Protein AF-A0A0M3J743-F1 (afdb_monomer)

InterPro domains:
  IPR001356 Homeodomain [PF00046] (87-142)
  IPR001356 Homeodomain [PS50071] (84-144)
  IPR001356 Homeodomain [SM00389] (86-148)
  IPR001356 Homeodomain [cd00086] (87-140)
  IPR001781 Zinc finger, LIM-type [PF00412] (6-61)
  IPR001781 Zinc finger, LIM-type [PS00478] (6-41)
  IPR001781 Zinc finger, LIM-type [PS50023] (4-66)
  IPR001781 Zinc finger, LIM-type [SM00132] (5-59)
  IPR009057 Homedomain-like superfamily [SSF46689] (74-143)
  IPR050453 LIM/homeobox transcription factors [PTHR24208] (2-144)

Organism: Anisakis simplex (NCBI:txid6269)

Mean predicted aligned error: 16.74 Å

pLDDT: mean 83.24, std 16.01, range [43.06, 97.31]

Secondary structure (DSSP, 8-state):
--PPBPTTT-PBPPTT--EEEETTEEEETTT-B-TTT-PBP-TT--EEEETTEEEEHHHHHHHHHT-TTGGGTSSSS---S-------------HHHHHHHHHHHHH-SS--HHHHHHHHHHHT--HHHHHHHHHHHHHHHHHHHH--

Solvent-accessible surface area (backbone atoms only — not comparable to full-atom values): 9252 Å² total; per-residue (Å²): 135,90,69,60,44,17,62,71,82,63,49,69,60,53,96,86,56,61,65,45,78,52,98,96,42,38,25,40,54,83,58,38,26,19,76,84,80,60,50,68,62,55,94,89,61,64,67,46,79,56,98,74,42,39,35,37,49,70,62,47,53,54,56,44,75,75,40,94,68,58,71,76,72,69,74,81,80,75,94,68,100,70,83,77,66,85,69,73,81,78,86,76,76,53,73,68,48,50,50,53,53,50,58,47,38,76,78,34,76,76,66,53,70,69,58,39,50,50,51,13,65,77,61,76,46,54,53,64,58,48,52,50,49,45,51,53,51,48,53,51,51,52,51,52,64,73,75,107

Foldseek 3Di:
DDFAAALQPRHGDDPPFDWDDDDPGIHGQQRCAAPPPSHRDDPPFDWDADPNGIHGPVVVVVVQVPDPPNVPPPPPPDDDDDPPPVDDPDDDQDPVLVVLLVVVCVVPLDDDPVSLVVSCVVRVHDSVVSVVVSVVVVVVVVVVVVVD

Nearest PDB structures (foldseek):
  2xjy-assembly1_A  TM=8.595E-01  e=1.393E-05  Homo sapiens
  4kfz-assembly2_B  TM=8.750E-01  e=4.859E-05  Homo sapiens
  2xjz-assembly4_B  TM=8.713E-01  e=1.001E-04  Homo sapiens
  2xjz-assembly5_C  TM=8.512E-01  e=1.070E-04  Homo sapiens
  2dfy-assembly2_C  TM=8.396E-01  e=2.064E-04  Mus musculus

Radius of gyration: 24.35 Å; Cα contacts (8 Å, |Δi|>4): 119; chains: 1; bounding box: 44×33×80 Å

Sequence (148 aa):
LFSAKCARCGIALQPTDFVFRCLNSTYHAQCFSCVYCNHPLKKGDQYLLIDGQVICRADYELLLCNQPIAHAYFDLEQNDANRKTPKRPRTILNTQQRRAFKLAFEKSAKPCRKVREQLAKETGLSVRVVQVWFQNQRAKVQKLLILS

Structure (mmCIF, N/CA/C/O backbone):
data_AF-A0A0M3J743-F1
#
_entry.id   AF-A0A0M3J743-F1
#
loop_
_atom_site.group_PDB
_atom_site.id
_atom_site.type_symbol
_atom_site.label_atom_id
_atom_site.label_alt_id
_atom_site.label_comp_id
_atom_site.label_asym_id
_atom_site.label_entity_id
_atom_site.label_seq_id
_atom_site.pdbx_PDB_ins_code
_atom_site.Cartn_x
_atom_site.Cartn_y
_atom_site.Cartn_z
_atom_site.occupancy
_atom_site.B_iso_or_equiv
_atom_site.auth_seq_id
_atom_site.auth_comp_id
_atom_site.auth_asym_id
_atom_site.auth_atom_id
_atom_site.pdbx_PDB_model_num
ATOM 1 N N . LEU A 1 1 ? 14.652 -13.848 -41.286 1.00 48.16 1 LEU A N 1
ATOM 2 C CA . LEU A 1 1 ? 15.179 -12.851 -40.327 1.00 48.16 1 LEU A CA 1
ATOM 3 C C . LEU A 1 1 ? 14.374 -12.936 -39.034 1.00 48.16 1 LEU A C 1
ATOM 5 O O . LEU A 1 1 ? 13.184 -12.653 -39.064 1.00 48.16 1 LEU A O 1
ATOM 9 N N . PHE A 1 2 ? 14.986 -13.346 -37.922 1.00 61.38 2 PHE A N 1
ATOM 10 C CA . PHE A 1 2 ? 14.349 -13.276 -36.603 1.00 61.38 2 PHE A CA 1
ATOM 11 C C . PHE A 1 2 ? 14.567 -11.866 -36.043 1.00 61.38 2 PHE A C 1
ATOM 13 O O . PHE A 1 2 ? 15.670 -11.536 -35.620 1.00 61.38 2 PHE A O 1
ATOM 20 N N . SER A 1 3 ? 13.546 -11.009 -36.096 1.00 72.69 3 SER A N 1
ATOM 21 C CA . SER A 1 3 ? 13.585 -9.714 -35.407 1.00 72.69 3 SER A CA 1
ATOM 22 C C . SER A 1 3 ? 13.120 -9.912 -33.965 1.00 72.69 3 SER A C 1
ATOM 24 O O . SER A 1 3 ? 12.054 -10.487 -33.728 1.00 72.69 3 SER A O 1
ATOM 26 N N . ALA A 1 4 ? 13.935 -9.479 -33.002 1.00 85.81 4 ALA A N 1
ATOM 27 C CA . ALA A 1 4 ? 13.569 -9.515 -31.593 1.00 85.81 4 ALA A CA 1
ATOM 28 C C . ALA A 1 4 ? 12.373 -8.582 -31.357 1.00 85.81 4 ALA A C 1
ATOM 30 O O . ALA A 1 4 ? 12.374 -7.441 -31.811 1.00 85.81 4 ALA A O 1
ATOM 31 N N . LYS A 1 5 ? 11.347 -9.061 -30.654 1.00 92.31 5 LYS A N 1
ATOM 32 C CA . LYS A 1 5 ? 10.142 -8.281 -30.345 1.00 92.31 5 LYS A CA 1
ATOM 33 C C . LYS A 1 5 ? 10.170 -7.816 -28.897 1.00 92.31 5 LYS A C 1
ATOM 35 O O . LYS A 1 5 ? 10.671 -8.525 -28.024 1.00 92.31 5 LYS A O 1
ATOM 40 N N . CYS A 1 6 ? 9.612 -6.639 -28.646 1.00 92.56 6 CYS A N 1
ATOM 41 C CA . CYS A 1 6 ? 9.397 -6.142 -27.297 1.00 92.56 6 CYS A CA 1
ATOM 42 C C . CYS A 1 6 ? 8.364 -7.021 -26.583 1.00 92.56 6 CYS A C 1
ATOM 44 O O . CYS A 1 6 ? 7.234 -7.150 -27.050 1.00 92.56 6 CYS A O 1
ATOM 46 N N . ALA A 1 7 ? 8.723 -7.592 -25.436 1.00 90.44 7 ALA A N 1
ATOM 47 C CA . ALA A 1 7 ? 7.854 -8.496 -24.684 1.00 90.44 7 ALA A CA 1
ATOM 48 C C . ALA A 1 7 ? 6.613 -7.803 -24.087 1.00 90.44 7 ALA A C 1
ATOM 50 O O . ALA A 1 7 ? 5.649 -8.479 -23.748 1.00 90.44 7 ALA A O 1
ATOM 51 N N . ARG A 1 8 ? 6.593 -6.462 -24.014 1.00 88.19 8 ARG A N 1
ATOM 52 C CA . ARG A 1 8 ? 5.410 -5.708 -23.570 1.00 88.19 8 ARG A CA 1
ATOM 53 C C . ARG A 1 8 ? 4.485 -5.280 -24.704 1.00 88.19 8 ARG A C 1
ATOM 55 O O . ARG A 1 8 ? 3.287 -5.506 -24.612 1.00 88.19 8 ARG A O 1
ATOM 62 N N . CYS A 1 9 ? 5.002 -4.605 -25.732 1.00 90.69 9 CYS A N 1
ATOM 63 C CA . CYS A 1 9 ? 4.159 -4.056 -26.803 1.00 90.69 9 CYS A CA 1
ATOM 64 C C . CYS A 1 9 ? 4.051 -4.974 -28.029 1.00 90.69 9 CYS A C 1
ATOM 66 O O . CYS A 1 9 ? 3.249 -4.709 -28.917 1.00 90.69 9 CYS A O 1
ATOM 68 N N . GLY A 1 10 ? 4.862 -6.033 -28.112 1.00 90.06 10 GLY A N 1
ATOM 69 C CA . GLY A 1 10 ? 4.874 -6.987 -29.226 1.00 90.06 10 GLY A CA 1
ATOM 70 C C . GLY A 1 10 ? 5.515 -6.466 -30.518 1.00 90.06 10 GLY A C 1
ATOM 71 O O . GLY A 1 10 ? 5.669 -7.232 -31.472 1.00 90.06 10 GLY A O 1
ATOM 72 N N . ILE A 1 11 ? 5.912 -5.191 -30.562 1.00 91.81 11 ILE A N 1
ATOM 73 C CA . ILE A 1 11 ? 6.502 -4.547 -31.741 1.00 91.81 11 ILE A CA 1
ATOM 74 C C . ILE A 1 11 ? 7.954 -5.012 -31.925 1.00 91.81 11 ILE A C 1
ATOM 76 O O . ILE A 1 11 ? 8.686 -5.216 -30.953 1.00 91.81 11 ILE A O 1
ATOM 80 N N . ALA A 1 12 ? 8.364 -5.187 -33.183 1.00 92.94 12 ALA A N 1
ATOM 81 C CA . ALA A 1 12 ? 9.738 -5.501 -33.563 1.00 92.94 12 ALA A CA 1
ATOM 82 C C . ALA A 1 12 ? 10.702 -4.381 -33.139 1.00 92.94 12 ALA A C 1
ATOM 84 O O . ALA A 1 12 ? 10.473 -3.211 -33.442 1.00 92.94 12 ALA A O 1
ATOM 85 N N . LEU A 1 13 ? 11.781 -4.755 -32.455 1.00 92.19 13 LEU A N 1
ATOM 86 C CA . LEU A 1 13 ? 12.836 -3.846 -32.020 1.00 92.19 13 LEU A CA 1
ATOM 87 C C . LEU A 1 13 ? 13.698 -3.452 -33.223 1.00 92.19 13 LEU A C 1
ATOM 89 O O . LEU A 1 13 ? 14.192 -4.319 -33.951 1.00 92.19 13 LEU A O 1
ATOM 93 N N . GLN A 1 14 ? 13.887 -2.151 -33.419 1.00 91.56 14 GLN A N 1
ATOM 94 C CA . GLN A 1 14 ? 14.776 -1.612 -34.444 1.00 91.56 14 GLN A CA 1
ATOM 95 C C . GLN A 1 14 ? 16.231 -1.578 -33.950 1.00 91.56 14 GLN A C 1
ATOM 97 O O . GLN A 1 14 ? 16.468 -1.468 -32.747 1.00 91.56 14 GLN A O 1
ATOM 102 N N . PRO A 1 15 ? 17.233 -1.600 -34.851 1.00 86.81 15 PRO A N 1
ATOM 103 C CA . PRO A 1 15 ? 18.644 -1.459 -34.469 1.00 86.81 15 PRO A CA 1
ATOM 104 C C . PRO A 1 15 ? 18.963 -0.146 -33.736 1.00 86.81 15 PRO A C 1
ATOM 106 O O . PRO A 1 15 ? 19.944 -0.072 -33.003 1.00 86.81 15 PRO A O 1
ATOM 109 N N . THR A 1 16 ? 18.140 0.884 -33.939 1.00 90.06 16 THR A N 1
ATOM 110 C CA . THR A 1 16 ? 18.251 2.202 -33.301 1.00 90.06 16 THR A CA 1
ATOM 111 C C . THR A 1 16 ? 17.538 2.292 -31.952 1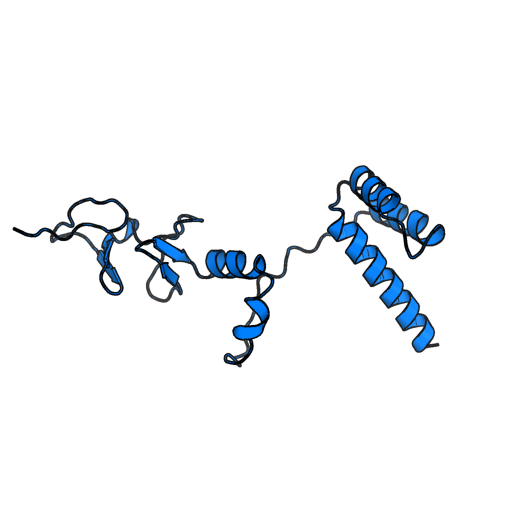.00 90.06 16 THR A C 1
ATOM 113 O O . THR A 1 16 ? 17.673 3.304 -31.266 1.00 90.06 16 THR A O 1
ATOM 116 N N . ASP A 1 17 ? 16.755 1.278 -31.568 1.00 91.75 17 ASP A N 1
ATOM 117 C CA . ASP A 1 17 ? 15.970 1.321 -30.338 1.00 91.75 17 ASP A CA 1
ATOM 118 C C . ASP A 1 17 ? 16.856 1.115 -29.108 1.00 91.75 17 ASP A C 1
ATOM 120 O O . ASP A 1 17 ? 17.640 0.168 -29.012 1.00 91.75 17 ASP A O 1
ATOM 124 N N . PHE A 1 18 ? 16.652 1.957 -28.096 1.00 90.50 18 PHE A N 1
ATOM 125 C CA . PHE A 1 18 ? 17.166 1.676 -26.763 1.00 90.50 18 PHE A CA 1
ATOM 126 C C . PHE A 1 18 ? 16.319 0.592 -26.106 1.00 90.50 18 PHE A C 1
ATOM 128 O O . PHE A 1 18 ? 15.101 0.736 -25.951 1.00 90.50 18 PHE A O 1
ATOM 135 N N . VAL A 1 19 ? 16.983 -0.482 -25.685 1.00 92.38 19 VAL A N 1
ATOM 136 C CA . VAL A 1 19 ? 16.321 -1.669 -25.150 1.00 92.38 19 VAL A CA 1
ATOM 137 C C . VAL A 1 19 ? 16.796 -2.021 -23.749 1.00 92.38 19 VAL A C 1
ATOM 139 O O . VAL A 1 19 ? 17.976 -1.898 -23.420 1.00 92.38 19 VAL A O 1
ATOM 142 N N . PHE A 1 20 ? 15.868 -2.513 -22.934 1.00 90.38 20 PHE A N 1
ATOM 143 C CA . PHE A 1 20 ? 16.171 -3.250 -21.714 1.00 90.38 20 PHE A CA 1
ATOM 144 C C . PHE A 1 20 ? 16.125 -4.737 -22.018 1.00 90.38 20 PHE A C 1
ATOM 146 O O . PHE A 1 20 ? 15.153 -5.235 -22.587 1.00 90.38 20 PHE A O 1
ATOM 153 N N . ARG A 1 21 ? 17.176 -5.452 -21.624 1.00 89.62 21 ARG A N 1
ATOM 154 C CA . ARG A 1 21 ? 17.242 -6.907 -21.728 1.00 89.62 21 ARG A CA 1
ATOM 155 C C . ARG A 1 21 ? 17.279 -7.491 -20.323 1.00 89.62 21 ARG A C 1
ATOM 157 O O . ARG A 1 21 ? 18.184 -7.181 -19.553 1.00 89.62 21 ARG A O 1
ATOM 164 N N . CYS A 1 22 ? 16.291 -8.321 -20.013 1.00 84.44 22 CYS A N 1
ATOM 165 C CA . CYS A 1 22 ? 16.104 -8.933 -18.703 1.00 84.44 22 CYS A CA 1
ATOM 166 C C . CYS A 1 22 ? 15.860 -10.426 -18.901 1.00 84.44 22 CYS A C 1
ATOM 168 O O . CYS A 1 22 ? 14.855 -10.804 -19.508 1.00 84.44 22 CYS A O 1
ATOM 170 N N . LEU A 1 23 ? 16.759 -11.265 -18.379 1.00 83.50 23 LEU A N 1
ATOM 171 C CA . LEU A 1 23 ? 16.705 -12.720 -18.556 1.00 83.50 23 LEU A CA 1
ATOM 172 C C . LEU A 1 23 ? 16.521 -13.079 -20.047 1.00 83.50 23 LEU A C 1
ATOM 174 O O . LEU A 1 23 ? 17.379 -12.752 -20.866 1.00 83.50 23 LEU A O 1
ATOM 178 N N . ASN A 1 24 ? 15.376 -13.671 -20.399 1.00 84.69 24 ASN A N 1
ATOM 179 C CA . ASN A 1 24 ? 15.046 -14.133 -21.750 1.00 84.69 24 ASN A CA 1
ATOM 180 C C . ASN A 1 24 ? 14.148 -13.160 -22.536 1.00 84.69 24 ASN A C 1
ATOM 182 O O . ASN A 1 24 ? 13.682 -13.494 -23.621 1.00 84.69 24 ASN A O 1
ATOM 186 N N . SER A 1 25 ? 13.858 -11.971 -22.003 1.00 89.81 25 SER A N 1
ATOM 187 C CA . SER A 1 25 ? 12.939 -11.003 -22.612 1.00 89.81 25 SER A CA 1
ATOM 188 C C . SER A 1 25 ? 13.619 -9.664 -22.885 1.00 89.81 25 SER A C 1
ATOM 190 O O . SER A 1 25 ? 14.492 -9.218 -22.140 1.00 89.81 25 SER A O 1
ATOM 192 N N . THR A 1 26 ? 13.209 -9.006 -23.970 1.00 92.69 26 THR A N 1
ATOM 193 C CA . THR A 1 26 ? 13.709 -7.680 -24.355 1.00 92.69 26 THR A CA 1
ATOM 194 C C . THR A 1 26 ? 12.542 -6.702 -24.453 1.00 92.69 26 THR A C 1
ATOM 196 O O . THR A 1 26 ? 11.462 -7.076 -24.900 1.00 92.69 26 THR A O 1
ATOM 199 N N . TYR A 1 27 ? 12.749 -5.459 -24.032 1.00 93.25 27 TYR A N 1
ATOM 200 C CA . TYR A 1 27 ? 11.732 -4.413 -23.948 1.00 93.25 27 TYR A CA 1
ATOM 201 C C . TYR A 1 27 ? 12.282 -3.114 -24.526 1.00 93.25 27 TYR A C 1
ATOM 203 O O . TYR A 1 27 ? 13.470 -2.836 -24.375 1.00 93.25 27 TYR A O 1
ATOM 211 N N . HIS A 1 28 ? 11.434 -2.272 -25.116 1.00 93.81 28 HIS A N 1
ATOM 212 C CA . HIS A 1 28 ? 11.804 -0.872 -25.349 1.00 93.81 28 HIS A CA 1
ATOM 213 C C . HIS A 1 28 ? 12.065 -0.159 -24.023 1.00 93.81 28 HIS A C 1
ATOM 215 O O . HIS A 1 28 ? 11.411 -0.455 -23.023 1.00 93.81 28 HIS A O 1
ATOM 221 N N . ALA A 1 29 ? 12.935 0.851 -24.035 1.00 90.62 29 ALA A N 1
ATOM 222 C CA . ALA A 1 29 ? 13.184 1.711 -22.877 1.00 90.62 29 ALA A CA 1
ATOM 223 C C . ALA A 1 29 ? 11.905 2.270 -22.241 1.00 90.62 29 ALA A C 1
ATOM 225 O O . ALA A 1 29 ? 11.755 2.264 -21.024 1.00 90.62 29 ALA A O 1
ATOM 226 N N . GLN A 1 30 ? 10.953 2.691 -23.071 1.00 88.88 30 GLN A N 1
ATOM 227 C CA . GLN A 1 30 ? 9.670 3.238 -22.623 1.00 88.88 30 GLN A CA 1
ATOM 228 C C . GLN A 1 30 ? 8.680 2.149 -22.188 1.00 88.88 30 GLN A C 1
ATOM 230 O O . GLN A 1 30 ? 7.793 2.395 -21.375 1.00 88.88 30 GLN A O 1
ATOM 235 N N . CYS A 1 31 ? 8.834 0.934 -22.714 1.00 90.62 31 CYS A N 1
ATOM 236 C CA . CYS A 1 31 ? 7.991 -0.206 -22.375 1.00 90.62 31 CYS A CA 1
ATOM 237 C C . CYS A 1 31 ? 8.471 -0.947 -21.124 1.00 90.62 31 CYS A C 1
ATOM 239 O O . CYS A 1 31 ? 7.768 -1.821 -20.630 1.00 90.62 31 CYS A O 1
ATOM 241 N N . PHE A 1 32 ? 9.646 -0.628 -20.590 1.00 93.50 32 PHE A N 1
ATOM 242 C CA . PHE A 1 32 ? 10.122 -1.212 -19.347 1.00 93.50 32 PHE A CA 1
ATOM 243 C C . PHE A 1 32 ? 9.538 -0.452 -18.145 1.00 93.50 32 PHE A C 1
ATOM 245 O O . PHE A 1 32 ? 10.201 0.359 -17.503 1.00 93.50 32 PHE A O 1
ATOM 252 N N . SER A 1 33 ? 8.248 -0.666 -17.871 1.00 92.56 33 SER A N 1
ATOM 253 C CA . SER A 1 33 ? 7.534 -0.019 -16.761 1.00 92.56 33 SER A CA 1
ATOM 254 C C . SER A 1 33 ? 6.694 -1.006 -15.946 1.00 92.56 33 SER A C 1
ATOM 256 O O . SER A 1 33 ? 6.397 -2.111 -16.401 1.00 92.56 33 SER A O 1
ATOM 258 N N . CYS A 1 34 ? 6.303 -0.636 -14.729 1.00 91.69 34 CYS A N 1
ATOM 259 C CA . CYS A 1 34 ? 5.436 -1.498 -13.925 1.00 91.69 34 CYS A CA 1
ATOM 260 C C . CYS A 1 34 ? 4.087 -1.736 -14.627 1.00 91.69 34 CYS A C 1
ATOM 262 O O . CYS A 1 34 ? 3.509 -0.799 -15.175 1.00 91.69 34 CYS A O 1
ATOM 264 N N . VAL A 1 35 ? 3.551 -2.956 -14.593 1.00 89.44 35 VAL A N 1
ATOM 265 C CA . VAL A 1 35 ? 2.211 -3.248 -15.138 1.00 89.44 35 VAL A CA 1
ATOM 266 C C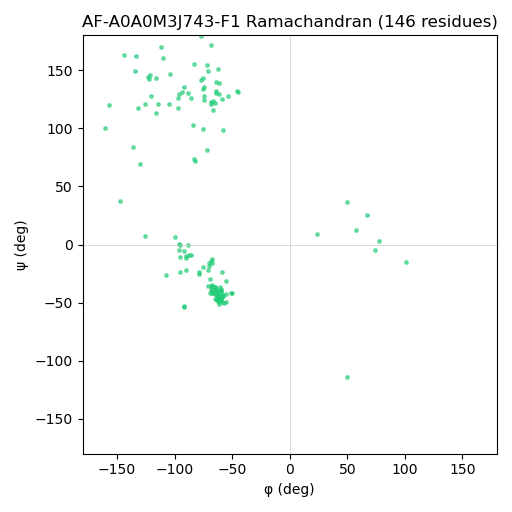 . VAL A 1 35 ? 1.067 -2.669 -14.296 1.00 89.44 35 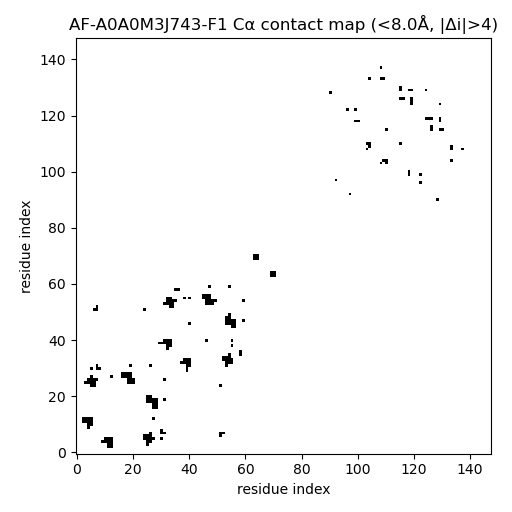VAL A C 1
ATOM 268 O O . VAL A 1 35 ? -0.012 -2.443 -14.831 1.00 89.44 35 VAL A O 1
ATOM 271 N N . TYR A 1 36 ? 1.297 -2.380 -13.009 1.00 85.19 36 TYR A N 1
ATOM 272 C CA . TYR A 1 36 ? 0.270 -1.843 -12.106 1.00 85.19 36 TYR A CA 1
ATOM 273 C C . TYR A 1 36 ? 0.249 -0.313 -12.076 1.00 85.19 36 TYR A C 1
ATOM 275 O O . TYR A 1 36 ? -0.790 0.293 -12.323 1.00 85.19 36 TY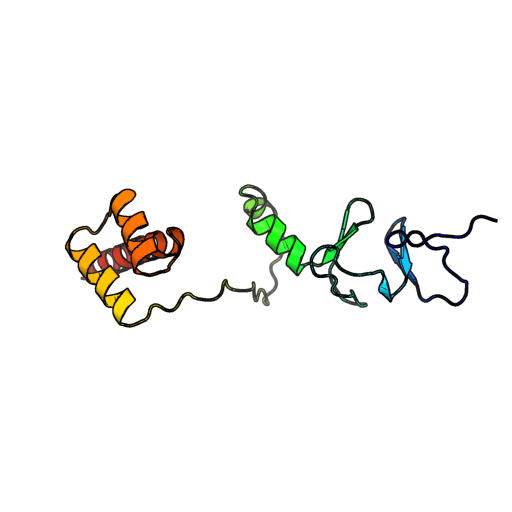R A O 1
ATOM 283 N N . CYS A 1 37 ? 1.390 0.329 -11.810 1.00 85.69 37 CYS A N 1
ATOM 284 C CA . CYS A 1 37 ? 1.464 1.793 -11.745 1.00 85.69 37 CYS A CA 1
ATOM 285 C C . CYS A 1 37 ? 1.942 2.473 -13.036 1.00 85.69 37 CYS A C 1
ATOM 287 O O . CYS A 1 37 ? 1.986 3.700 -13.090 1.00 85.69 37 CYS A O 1
ATOM 289 N N . ASN A 1 38 ? 2.332 1.716 -14.069 1.00 89.31 38 ASN A N 1
ATOM 290 C CA . ASN A 1 38 ? 2.924 2.235 -15.313 1.00 89.31 38 ASN A CA 1
ATOM 291 C C . ASN A 1 38 ? 4.207 3.068 -15.134 1.00 89.31 38 ASN A C 1
ATOM 293 O O . ASN A 1 38 ? 4.680 3.675 -16.094 1.00 89.31 38 ASN A O 1
ATOM 297 N N . HIS A 1 39 ? 4.820 3.059 -13.946 1.00 86.88 39 HIS A N 1
ATOM 298 C CA . HIS A 1 39 ? 6.049 3.802 -13.683 1.00 86.88 39 HIS A CA 1
ATOM 299 C C . HIS A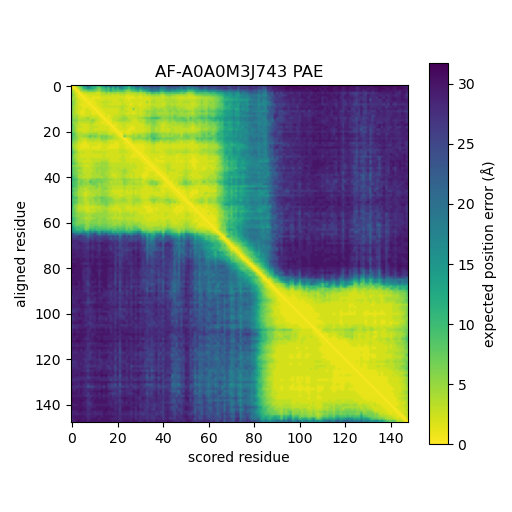 1 39 ? 7.240 3.216 -14.464 1.00 86.88 39 HIS A C 1
ATOM 301 O O . HIS A 1 39 ? 7.520 2.022 -14.296 1.00 86.88 39 HIS A O 1
ATOM 307 N N . PRO A 1 40 ? 7.936 4.006 -15.309 1.00 89.44 40 PRO A N 1
ATOM 308 C CA . PRO A 1 40 ? 9.129 3.560 -16.029 1.00 89.44 40 PRO A CA 1
ATOM 309 C C . PRO A 1 40 ? 10.271 3.229 -15.075 1.00 89.44 40 PRO A C 1
ATOM 311 O O . PRO A 1 40 ? 10.607 4.039 -14.216 1.00 89.44 40 PRO A O 1
ATOM 314 N N . LEU A 1 41 ? 10.878 2.060 -15.252 1.00 89.50 41 LEU A N 1
ATOM 315 C CA . LEU A 1 41 ? 11.984 1.592 -14.424 1.00 89.50 41 LEU A CA 1
ATOM 316 C C . LEU A 1 41 ? 13.318 2.000 -15.049 1.00 89.50 41 LEU A C 1
ATOM 318 O O . LEU A 1 41 ? 13.531 1.872 -16.257 1.00 89.50 41 LEU A O 1
ATOM 322 N N . LYS A 1 42 ? 14.226 2.500 -14.216 1.00 88.00 42 LYS A N 1
ATOM 323 C CA . LYS A 1 42 ? 15.543 3.004 -14.610 1.00 88.00 42 LYS A CA 1
ATOM 324 C C . LYS A 1 42 ? 16.651 2.102 -14.073 1.00 88.00 42 LYS A C 1
ATOM 326 O O . LYS A 1 42 ? 16.439 1.214 -13.249 1.00 88.00 42 LYS A O 1
ATOM 331 N N . LYS A 1 43 ? 17.879 2.335 -14.544 1.00 85.31 43 LYS A N 1
ATOM 332 C CA . LYS A 1 43 ? 19.064 1.659 -13.998 1.00 85.31 43 LYS A CA 1
ATOM 333 C C . LYS A 1 43 ? 19.183 1.974 -12.503 1.00 85.31 43 LYS A C 1
ATOM 335 O O . LYS A 1 43 ? 19.221 3.143 -12.134 1.00 85.31 43 LYS A O 1
ATOM 340 N N . GLY A 1 44 ? 19.260 0.929 -11.683 1.00 85.56 44 GLY A N 1
ATOM 341 C CA . GLY A 1 44 ? 19.292 1.027 -10.221 1.00 85.56 44 GLY A CA 1
ATOM 342 C C . GLY A 1 44 ? 17.953 0.727 -9.539 1.00 85.56 44 GLY A C 1
ATOM 343 O O . GLY A 1 44 ? 17.953 0.439 -8.344 1.00 85.56 44 GLY A O 1
ATOM 344 N N . ASP A 1 45 ? 16.838 0.714 -10.276 1.00 86.62 45 ASP A N 1
ATOM 345 C CA . ASP A 1 45 ? 15.538 0.370 -9.703 1.00 86.62 45 ASP A CA 1
ATOM 346 C C . ASP A 1 45 ? 15.393 -1.142 -9.505 1.00 86.62 45 ASP A C 1
ATOM 348 O O . ASP A 1 45 ? 15.796 -1.955 -10.341 1.00 86.62 45 ASP A O 1
ATOM 352 N N . GLN A 1 46 ? 14.762 -1.517 -8.393 1.00 89.25 46 GLN A N 1
ATOM 353 C CA . GLN A 1 46 ? 14.430 -2.904 -8.084 1.00 89.25 46 GLN A CA 1
ATOM 354 C C . GLN A 1 46 ? 13.064 -3.264 -8.678 1.00 89.25 46 GLN A C 1
ATOM 356 O O . GLN A 1 46 ? 12.068 -2.560 -8.474 1.00 89.25 46 GLN A O 1
ATOM 361 N N . TYR A 1 47 ? 13.014 -4.387 -9.387 1.00 90.50 47 TYR A N 1
ATOM 362 C CA . TYR A 1 47 ? 11.816 -4.896 -10.043 1.00 90.50 47 TYR A CA 1
ATOM 363 C C . TYR A 1 47 ? 11.768 -6.421 -9.979 1.00 90.50 47 TYR A C 1
ATOM 365 O O . TYR A 1 47 ? 12.780 -7.081 -9.740 1.00 90.50 47 TYR A O 1
ATOM 373 N N . LEU A 1 48 ? 10.583 -6.966 -10.231 1.00 90.12 48 LEU A N 1
ATOM 374 C CA . LEU A 1 48 ? 10.350 -8.390 -10.406 1.00 90.12 48 LEU A CA 1
ATOM 375 C C . LEU A 1 48 ? 9.864 -8.659 -11.830 1.00 90.12 48 LEU A C 1
ATOM 377 O O . LEU A 1 48 ? 9.120 -7.855 -12.394 1.00 90.12 48 LEU A O 1
ATOM 381 N N . LEU A 1 49 ? 10.292 -9.786 -12.398 1.00 88.69 49 LEU A N 1
ATOM 382 C CA . LEU A 1 49 ? 9.858 -10.251 -13.709 1.00 88.69 49 LEU A CA 1
ATOM 383 C C . LEU A 1 49 ? 9.108 -11.579 -13.554 1.00 88.69 49 LEU A C 1
ATOM 385 O O . LEU A 1 49 ? 9.722 -12.578 -13.188 1.00 88.69 49 LEU A O 1
ATOM 389 N N . ILE A 1 50 ? 7.804 -11.585 -13.834 1.00 85.88 50 ILE A N 1
ATOM 390 C CA . ILE A 1 50 ? 6.948 -12.784 -13.799 1.00 85.88 50 ILE A CA 1
ATOM 391 C C . ILE A 1 50 ? 6.258 -12.897 -15.155 1.00 85.88 50 ILE A C 1
ATOM 393 O O . ILE A 1 50 ? 5.580 -11.960 -15.559 1.00 85.88 50 ILE A O 1
ATOM 397 N N . ASP A 1 51 ? 6.456 -14.001 -15.878 1.00 83.62 51 ASP A N 1
ATOM 398 C CA . ASP A 1 51 ? 5.826 -14.258 -17.187 1.00 83.62 51 ASP A CA 1
ATOM 399 C C . ASP A 1 51 ? 5.959 -13.102 -18.202 1.00 83.62 51 ASP A C 1
ATOM 401 O O . ASP A 1 51 ? 5.048 -12.793 -18.967 1.00 83.62 51 ASP A O 1
ATOM 405 N N . GLY A 1 52 ? 7.104 -12.410 -18.195 1.00 82.75 52 GLY A N 1
ATOM 406 C CA . GLY A 1 52 ? 7.353 -11.251 -19.063 1.00 82.75 52 GLY A CA 1
ATOM 407 C C . GLY A 1 52 ? 6.680 -9.947 -18.607 1.00 82.75 52 GLY A C 1
ATOM 408 O O . GLY A 1 52 ? 6.798 -8.915 -19.268 1.00 82.75 52 GLY A O 1
ATOM 409 N N . GLN A 1 53 ? 6.004 -9.955 -17.461 1.00 87.31 53 GLN A N 1
ATOM 410 C CA . GLN A 1 53 ? 5.446 -8.769 -16.826 1.00 87.31 53 GLN A CA 1
ATOM 411 C C . GLN A 1 53 ? 6.420 -8.204 -15.802 1.00 87.31 53 GLN A C 1
ATOM 413 O O . GLN A 1 53 ? 6.950 -8.916 -14.946 1.00 87.31 53 GLN A O 1
ATOM 418 N N . VAL A 1 54 ? 6.645 -6.896 -15.890 1.00 90.50 54 VAL A N 1
ATOM 419 C CA . VAL A 1 54 ? 7.544 -6.177 -14.994 1.00 90.50 54 VAL A CA 1
ATOM 420 C C . VAL A 1 54 ? 6.726 -5.528 -13.884 1.00 90.50 54 VAL A C 1
ATOM 422 O O . VAL A 1 54 ? 5.787 -4.776 -14.153 1.00 90.50 54 VAL A O 1
ATOM 425 N N . ILE A 1 55 ? 7.083 -5.802 -12.634 1.00 90.75 55 ILE A N 1
ATOM 426 C CA . ILE A 1 55 ? 6.417 -5.263 -11.444 1.00 90.75 55 ILE A CA 1
ATOM 427 C C . ILE A 1 55 ? 7.453 -4.481 -10.639 1.00 90.75 55 ILE A C 1
ATOM 429 O O . ILE A 1 55 ? 8.531 -4.996 -10.343 1.00 90.75 55 ILE A O 1
ATOM 433 N N . CYS A 1 56 ? 7.157 -3.229 -10.287 1.00 91.00 56 CYS A N 1
ATOM 434 C CA . CYS A 1 56 ? 8.057 -2.455 -9.438 1.00 91.00 56 CYS A CA 1
ATOM 435 C C . CYS A 1 56 ? 8.018 -2.978 -8.000 1.00 91.00 56 CYS A C 1
ATOM 437 O O . CYS A 1 56 ? 7.012 -3.523 -7.540 1.00 91.00 56 CYS A O 1
ATOM 439 N N . ARG A 1 57 ? 9.104 -2.755 -7.258 1.00 87.12 57 ARG A N 1
ATOM 440 C CA . ARG A 1 57 ? 9.187 -3.145 -5.849 1.00 87.12 57 ARG A CA 1
ATOM 441 C C . ARG A 1 57 ? 7.999 -2.655 -5.010 1.00 87.12 57 ARG A C 1
ATOM 443 O O . ARG A 1 57 ? 7.492 -3.420 -4.201 1.00 87.12 57 ARG A O 1
ATOM 450 N N . ALA A 1 58 ? 7.546 -1.417 -5.212 1.00 83.44 58 ALA A N 1
ATOM 451 C CA . ALA A 1 58 ? 6.449 -0.844 -4.432 1.00 83.44 58 ALA A CA 1
ATOM 452 C C . ALA A 1 58 ? 5.134 -1.620 -4.617 1.00 83.44 58 ALA A C 1
ATOM 454 O O . ALA A 1 58 ? 4.501 -1.999 -3.633 1.00 83.44 58 ALA A O 1
ATOM 455 N N . ASP A 1 59 ? 4.752 -1.905 -5.864 1.00 85.69 59 ASP A N 1
ATOM 456 C CA . ASP A 1 59 ? 3.526 -2.652 -6.154 1.00 85.69 59 ASP A CA 1
ATOM 457 C C . ASP A 1 59 ? 3.666 -4.125 -5.753 1.00 85.69 59 ASP A C 1
ATOM 459 O O . ASP A 1 59 ? 2.728 -4.706 -5.211 1.00 85.69 59 ASP A O 1
ATOM 463 N N . TYR A 1 60 ? 4.853 -4.717 -5.921 1.00 84.25 60 TYR A N 1
ATOM 464 C CA . TYR A 1 60 ? 5.126 -6.075 -5.450 1.00 84.25 60 TYR A CA 1
ATOM 465 C C . TYR A 1 60 ? 4.993 -6.198 -3.924 1.00 84.25 60 TYR A C 1
ATOM 467 O O . TYR A 1 60 ? 4.308 -7.094 -3.434 1.00 84.25 60 TYR A O 1
ATOM 475 N N . GLU A 1 61 ? 5.567 -5.268 -3.156 1.00 82.56 61 GLU A N 1
ATOM 476 C CA . GLU A 1 61 ? 5.430 -5.236 -1.694 1.00 82.56 61 GLU A CA 1
ATOM 477 C C . GLU A 1 61 ? 3.962 -5.080 -1.258 1.00 82.56 61 GLU A C 1
ATOM 479 O O . GLU A 1 61 ? 3.532 -5.704 -0.284 1.00 82.56 61 GLU A O 1
ATOM 484 N N . LEU A 1 62 ? 3.159 -4.302 -1.994 1.00 78.00 62 LEU A N 1
ATOM 485 C CA . LEU A 1 62 ? 1.720 -4.179 -1.739 1.00 78.00 62 LEU A CA 1
ATOM 486 C C . LEU A 1 62 ? 0.957 -5.479 -2.023 1.00 78.00 62 LEU A C 1
ATOM 488 O O . LEU A 1 62 ? 0.061 -5.831 -1.253 1.00 78.00 62 LEU A O 1
ATOM 492 N N . LEU A 1 63 ? 1.318 -6.217 -3.074 1.00 76.50 63 LEU A N 1
ATOM 493 C CA . LEU A 1 63 ? 0.736 -7.534 -3.352 1.00 76.50 63 LEU A CA 1
ATOM 494 C C . LEU A 1 63 ? 1.063 -8.536 -2.236 1.00 76.50 63 LEU A C 1
ATOM 496 O O . LEU A 1 63 ? 0.179 -9.276 -1.798 1.00 76.50 63 LEU A O 1
ATOM 500 N N . LEU A 1 64 ? 2.293 -8.508 -1.713 1.00 70.69 64 LEU A N 1
ATOM 501 C CA . LEU A 1 64 ? 2.709 -9.358 -0.594 1.00 70.69 64 LEU A CA 1
ATOM 502 C C . LEU A 1 64 ? 2.015 -8.985 0.722 1.00 70.69 64 LEU A C 1
ATOM 504 O O . LEU A 1 64 ? 1.656 -9.869 1.497 1.00 70.69 64 LEU A O 1
ATOM 508 N N . CYS A 1 65 ? 1.764 -7.696 0.976 1.00 64.44 65 CYS A N 1
ATOM 509 C CA . CYS A 1 65 ? 1.120 -7.252 2.218 1.00 64.44 65 CYS A CA 1
ATOM 510 C C . CYS A 1 65 ? -0.361 -7.669 2.334 1.00 64.44 65 CYS A C 1
ATOM 512 O O . CYS A 1 65 ? -0.935 -7.605 3.425 1.00 64.44 65 CYS A O 1
ATOM 514 N N . ASN A 1 66 ? -0.963 -8.109 1.223 1.00 54.28 66 ASN A N 1
ATOM 515 C CA . ASN A 1 66 ? -2.310 -8.673 1.162 1.00 54.28 66 ASN A CA 1
ATOM 516 C C . ASN A 1 66 ? -2.342 -10.214 1.238 1.00 54.28 66 ASN A C 1
ATOM 518 O O . ASN A 1 66 ? -3.432 -10.783 1.240 1.00 54.28 66 ASN A O 1
ATOM 522 N N . GLN A 1 67 ? -1.191 -10.893 1.333 1.00 50.91 67 GLN A N 1
ATOM 523 C CA . GLN A 1 67 ? -1.109 -12.348 1.492 1.00 50.91 67 GLN A CA 1
ATOM 524 C C . GLN A 1 67 ? -0.730 -12.716 2.940 1.00 50.91 67 GLN A C 1
ATOM 526 O O . GLN A 1 67 ? 0.339 -12.327 3.411 1.00 50.91 67 GLN A O 1
ATOM 531 N N . PRO A 1 68 ? -1.560 -13.488 3.671 1.00 49.00 68 PRO A N 1
ATOM 532 C CA . PRO A 1 68 ? -1.334 -13.776 5.091 1.00 49.00 68 PRO A CA 1
ATOM 533 C C . PRO A 1 68 ? -0.102 -14.654 5.387 1.00 49.00 68 PRO A C 1
ATOM 535 O O . PRO A 1 68 ? 0.302 -14.740 6.541 1.00 49.00 68 PRO A O 1
ATOM 538 N N . ILE A 1 69 ? 0.505 -15.288 4.376 1.00 51.91 69 ILE A N 1
ATOM 539 C CA . ILE A 1 69 ? 1.554 -16.311 4.555 1.00 51.91 69 ILE A CA 1
ATOM 540 C C . ILE A 1 69 ? 2.957 -15.789 4.169 1.00 51.91 69 ILE A C 1
ATOM 542 O O . ILE A 1 69 ? 3.956 -16.221 4.739 1.00 51.91 69 ILE A O 1
ATOM 546 N N . ALA A 1 70 ? 3.063 -14.802 3.271 1.00 47.38 70 ALA A N 1
ATOM 547 C CA . ALA A 1 70 ? 4.354 -14.339 2.738 1.00 47.38 70 ALA A CA 1
ATOM 548 C C . ALA A 1 70 ? 5.170 -13.464 3.712 1.00 47.38 70 ALA A C 1
ATOM 550 O O . ALA A 1 70 ? 6.387 -13.343 3.574 1.00 47.38 70 ALA A O 1
ATOM 551 N N . HIS A 1 71 ? 4.521 -12.880 4.724 1.00 49.50 71 HIS A N 1
ATOM 552 C CA . HIS A 1 71 ? 5.166 -11.982 5.689 1.00 49.50 71 HIS A CA 1
ATOM 553 C C . HIS A 1 71 ? 6.145 -12.696 6.642 1.00 49.50 71 HIS A C 1
ATOM 555 O O . HIS A 1 71 ? 6.974 -12.033 7.256 1.00 49.50 71 HIS A O 1
ATOM 561 N N . ALA A 1 72 ? 6.047 -14.024 6.780 1.00 49.25 72 ALA A N 1
ATOM 562 C CA . ALA A 1 72 ? 6.858 -14.805 7.717 1.00 49.25 72 ALA A CA 1
ATOM 563 C C . ALA A 1 72 ? 8.183 -15.319 7.121 1.00 49.25 72 ALA A C 1
ATOM 565 O O . ALA A 1 72 ? 9.108 -15.603 7.873 1.00 49.25 72 ALA A O 1
ATOM 566 N N . TYR A 1 73 ? 8.295 -15.423 5.791 1.00 47.19 73 TYR A N 1
ATOM 567 C CA . TYR A 1 73 ? 9.473 -16.009 5.132 1.00 47.19 73 TYR A CA 1
ATOM 568 C C . TYR A 1 73 ? 10.519 -14.978 4.677 1.00 47.19 73 TYR A C 1
ATOM 570 O O . TYR A 1 73 ? 11.690 -15.317 4.563 1.00 47.19 73 TYR A O 1
ATOM 578 N N . PHE A 1 74 ? 10.136 -13.715 4.454 1.00 48.41 74 PHE A N 1
ATOM 579 C CA . PHE A 1 74 ? 11.045 -12.681 3.927 1.00 48.41 74 PHE A CA 1
ATOM 580 C C . PHE A 1 74 ? 11.774 -11.845 4.993 1.00 48.41 74 PHE A C 1
ATOM 582 O O . PHE A 1 74 ? 12.619 -11.021 4.646 1.00 48.41 74 PHE A O 1
ATOM 589 N N . ASP A 1 75 ? 11.467 -12.027 6.280 1.00 48.44 75 ASP A N 1
ATOM 590 C CA . ASP A 1 75 ? 12.065 -11.227 7.363 1.00 48.44 75 ASP A CA 1
ATOM 591 C C . ASP A 1 75 ? 13.378 -11.805 7.922 1.00 48.44 75 ASP A C 1
ATOM 593 O O . ASP A 1 75 ? 13.983 -11.200 8.803 1.00 48.44 75 ASP A O 1
ATOM 597 N N . LEU A 1 76 ? 13.849 -12.946 7.401 1.00 49.38 76 LEU A N 1
ATOM 598 C CA . LEU A 1 76 ? 15.026 -13.642 7.932 1.00 49.38 76 LEU A CA 1
ATOM 599 C C . LEU A 1 76 ? 16.374 -13.231 7.311 1.00 49.38 76 LEU A C 1
ATOM 601 O O . LEU A 1 76 ? 17.397 -13.575 7.892 1.00 49.38 76 LEU A O 1
ATOM 605 N N . GLU A 1 77 ? 16.424 -12.472 6.206 1.00 49.66 77 GLU A N 1
ATOM 606 C CA . GLU A 1 77 ? 17.702 -12.274 5.482 1.00 49.66 77 GLU A CA 1
ATOM 607 C C . GLU A 1 77 ? 18.175 -10.835 5.215 1.00 49.66 77 GLU A C 1
ATOM 609 O O . GLU A 1 77 ? 19.186 -10.665 4.539 1.00 49.66 77 GLU A O 1
ATOM 614 N N . GLN A 1 78 ? 17.547 -9.769 5.729 1.00 46.06 78 GLN A N 1
ATOM 615 C CA . GLN A 1 78 ? 18.058 -8.406 5.461 1.00 46.06 78 GLN A CA 1
ATOM 616 C C . GLN A 1 78 ? 18.079 -7.505 6.697 1.00 46.06 78 GLN A C 1
ATOM 618 O O . GLN A 1 78 ? 17.198 -6.675 6.929 1.00 46.06 78 GLN A O 1
ATOM 623 N N . ASN A 1 79 ? 19.159 -7.660 7.462 1.00 51.00 79 ASN A N 1
ATOM 624 C CA . ASN A 1 79 ? 19.701 -6.634 8.338 1.00 51.00 79 ASN A CA 1
ATOM 625 C C . ASN A 1 79 ? 20.433 -5.590 7.476 1.00 51.00 79 ASN A C 1
ATOM 627 O O . ASN A 1 79 ? 21.561 -5.840 7.081 1.00 51.00 79 ASN A O 1
ATOM 631 N N . ASP A 1 80 ? 19.796 -4.454 7.174 1.00 43.06 80 ASP A N 1
ATOM 632 C CA . ASP A 1 80 ? 20.519 -3.195 6.933 1.00 43.06 80 ASP A CA 1
ATOM 633 C C . ASP A 1 80 ? 19.587 -1.972 7.083 1.00 43.06 80 ASP A C 1
ATOM 635 O O . ASP A 1 80 ? 18.724 -1.681 6.253 1.00 43.06 80 ASP A O 1
ATOM 639 N N . ALA A 1 81 ? 19.702 -1.346 8.256 1.00 49.22 81 ALA A N 1
ATOM 640 C CA . ALA A 1 81 ? 19.566 0.061 8.664 1.00 49.22 81 ALA A CA 1
ATOM 641 C C . ALA A 1 81 ? 18.744 1.130 7.887 1.00 49.22 81 ALA A C 1
ATOM 643 O O . ALA A 1 81 ? 18.809 2.296 8.276 1.00 49.22 81 ALA A O 1
ATOM 644 N N . ASN A 1 82 ? 17.931 0.842 6.862 1.00 43.78 82 ASN A N 1
ATOM 645 C CA . ASN A 1 82 ? 17.162 1.893 6.167 1.00 43.78 82 ASN A CA 1
ATOM 646 C C . ASN A 1 82 ? 15.793 1.452 5.615 1.00 43.78 82 ASN A C 1
ATOM 648 O O . ASN A 1 82 ? 15.333 1.903 4.565 1.00 43.78 82 ASN A O 1
ATOM 652 N N . ARG A 1 83 ? 15.083 0.586 6.347 1.00 46.38 83 ARG A N 1
ATOM 653 C CA . ARG A 1 83 ? 13.666 0.278 6.091 1.00 46.38 83 ARG A CA 1
ATOM 654 C C . ARG A 1 83 ? 12.772 1.458 6.499 1.00 46.38 83 ARG A C 1
ATOM 656 O O . ARG A 1 83 ? 12.118 1.435 7.541 1.00 46.38 83 ARG A O 1
ATOM 663 N N . LYS A 1 84 ? 12.646 2.480 5.651 1.00 51.97 84 LYS A N 1
ATOM 664 C CA . LYS A 1 84 ? 11.433 3.317 5.658 1.00 51.97 84 LYS A CA 1
ATOM 665 C C . LYS A 1 84 ? 10.358 2.607 4.841 1.00 51.97 84 LYS A C 1
ATOM 667 O O . LYS A 1 84 ? 10.014 3.034 3.746 1.00 51.97 84 LYS A O 1
ATOM 672 N N . THR A 1 85 ? 9.820 1.518 5.399 1.00 54.72 85 THR A N 1
ATOM 673 C CA . THR A 1 85 ? 8.537 0.956 4.952 1.00 54.72 85 THR A CA 1
ATOM 674 C C . THR A 1 85 ? 7.541 2.110 4.809 1.00 54.72 85 THR A C 1
ATOM 676 O O . THR A 1 85 ? 7.451 2.905 5.760 1.00 54.72 85 THR A O 1
ATOM 679 N N . PRO A 1 86 ? 6.789 2.231 3.703 1.00 48.91 86 PRO A N 1
ATOM 680 C CA . PRO A 1 86 ? 5.713 3.205 3.599 1.00 48.91 86 PRO A CA 1
ATOM 681 C C . PRO A 1 86 ? 4.713 2.946 4.730 1.00 48.91 86 PRO A C 1
ATOM 683 O O . PRO A 1 86 ? 3.902 2.020 4.691 1.00 48.91 86 PRO A O 1
ATOM 686 N N . LYS A 1 87 ? 4.816 3.717 5.818 1.00 57.41 87 LYS A N 1
ATOM 687 C CA . LYS A 1 87 ? 3.885 3.598 6.939 1.00 57.41 87 LYS A CA 1
ATOM 688 C C . LYS A 1 87 ? 2.528 4.019 6.399 1.00 57.41 87 LYS A C 1
ATOM 690 O O . LYS A 1 87 ? 2.396 5.138 5.904 1.00 57.41 87 LYS A O 1
ATOM 695 N N . ARG A 1 88 ? 1.536 3.123 6.485 1.00 64.81 88 ARG A N 1
ATOM 696 C CA . ARG A 1 88 ? 0.150 3.415 6.087 1.00 64.81 88 ARG A CA 1
ATOM 697 C C . ARG A 1 88 ? -0.240 4.794 6.638 1.00 64.81 88 ARG A C 1
ATOM 699 O O . ARG A 1 88 ? 0.022 5.039 7.824 1.00 64.81 88 ARG A O 1
ATOM 706 N N . PRO A 1 89 ? -0.814 5.690 5.814 1.00 72.50 89 PRO A N 1
ATOM 707 C CA . PRO A 1 89 ? -1.120 7.049 6.232 1.00 72.50 89 PRO A CA 1
ATOM 708 C C . PRO A 1 89 ? -1.957 7.012 7.507 1.00 72.50 89 PRO A C 1
ATOM 710 O O . PRO A 1 89 ? -2.945 6.281 7.615 1.00 72.50 89 PRO A O 1
ATOM 713 N N . ARG A 1 90 ? -1.501 7.749 8.521 1.00 77.75 90 ARG A N 1
ATOM 714 C CA . ARG A 1 90 ? -2.124 7.717 9.839 1.00 77.75 90 ARG A CA 1
ATOM 715 C C . ARG A 1 90 ? -3.502 8.363 9.747 1.00 77.75 90 ARG A C 1
ATOM 717 O O . ARG A 1 90 ? -3.613 9.544 9.440 1.00 77.75 90 ARG A O 1
ATOM 724 N N . THR A 1 91 ? -4.542 7.611 10.087 1.00 86.44 91 THR A N 1
ATOM 725 C CA . THR A 1 91 ? -5.880 8.175 10.269 1.00 86.44 91 THR A CA 1
ATOM 726 C C . THR A 1 91 ? -5.880 9.108 11.481 1.00 86.44 91 THR A C 1
ATOM 728 O O . THR A 1 91 ? -5.657 8.665 12.611 1.00 86.44 91 THR A O 1
ATOM 731 N N . ILE A 1 92 ? -6.119 10.399 11.251 1.00 89.94 92 ILE A N 1
ATOM 732 C CA . ILE A 1 92 ? -6.267 11.405 12.305 1.00 89.94 92 ILE A CA 1
ATOM 733 C C . ILE A 1 92 ? -7.755 11.604 12.565 1.00 89.94 92 ILE A C 1
ATOM 735 O O . ILE A 1 92 ? -8.496 12.031 11.687 1.00 89.94 92 ILE A O 1
ATOM 739 N N . LEU A 1 93 ? -8.189 11.286 13.783 1.00 91.25 93 LEU A N 1
ATOM 740 C CA . LEU A 1 93 ? -9.567 11.527 14.194 1.00 91.25 93 LEU A CA 1
ATOM 741 C C . LEU A 1 93 ? -9.775 13.021 14.442 1.00 91.25 93 LEU A C 1
ATOM 743 O O . LEU A 1 93 ? -8.952 13.645 15.111 1.00 91.25 93 LEU A O 1
ATOM 747 N N . ASN A 1 94 ? -10.874 13.588 13.959 1.00 95.31 94 ASN A N 1
ATOM 748 C CA . ASN A 1 94 ? -11.282 14.946 14.309 1.00 95.31 94 ASN A CA 1
ATOM 749 C C . ASN A 1 94 ? -11.922 14.992 15.718 1.00 95.31 94 ASN A C 1
ATOM 751 O O . ASN A 1 94 ? -12.033 13.980 16.420 1.00 95.31 94 ASN A O 1
ATOM 755 N N . THR A 1 95 ? -12.325 16.182 16.165 1.00 95.56 95 THR A N 1
ATOM 756 C CA . THR A 1 95 ? -12.915 16.388 17.500 1.00 95.56 95 THR A CA 1
ATOM 757 C C . THR A 1 95 ? -14.240 15.643 17.686 1.00 95.56 95 THR A C 1
ATOM 759 O O . THR A 1 95 ? -14.429 14.987 18.712 1.00 95.56 95 THR A O 1
ATOM 762 N N . GLN A 1 96 ? -15.126 15.679 16.687 1.00 95.19 96 GLN A N 1
ATOM 763 C CA . GLN A 1 96 ? -16.426 15.005 16.728 1.00 95.19 96 GLN A CA 1
ATOM 764 C C . GLN A 1 96 ? -16.267 13.480 16.790 1.00 95.19 96 GLN A C 1
ATOM 766 O O . GLN A 1 96 ? -16.853 12.833 17.657 1.00 95.19 96 GLN A O 1
ATOM 771 N N . GLN A 1 97 ? -15.402 12.915 15.943 1.00 96.31 97 GLN A N 1
ATOM 772 C CA . GLN A 1 97 ? -15.069 11.491 15.932 1.00 96.31 97 GLN A CA 1
ATOM 773 C C . GLN A 1 97 ? -14.495 11.065 17.288 1.00 96.31 97 GLN A C 1
ATOM 775 O O . GLN A 1 97 ? -14.986 10.113 17.889 1.00 96.31 97 GLN A O 1
ATOM 780 N N . ARG A 1 98 ? -13.512 11.801 17.834 1.00 96.56 98 ARG A N 1
ATOM 781 C CA . ARG A 1 98 ? -12.948 11.514 19.168 1.00 96.56 98 ARG A CA 1
ATOM 782 C C . ARG A 1 98 ? -14.016 11.471 20.260 1.00 96.56 98 ARG A C 1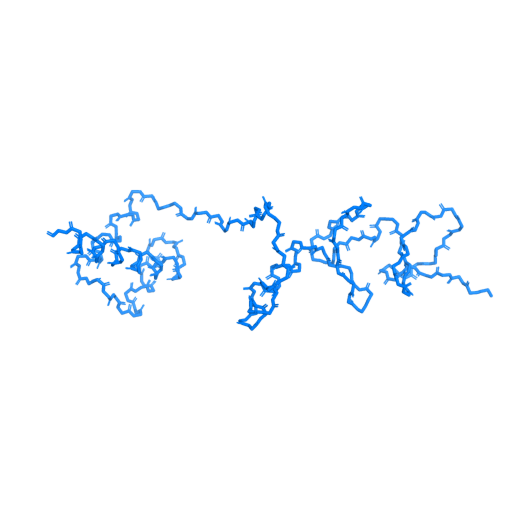
ATOM 784 O O . ARG A 1 98 ? -13.960 10.585 21.111 1.00 96.56 98 ARG A O 1
ATOM 791 N N . ARG A 1 99 ? -14.972 12.405 20.243 1.00 96.44 99 ARG A N 1
ATOM 792 C CA . ARG A 1 99 ? -16.090 12.423 21.198 1.00 96.44 99 ARG A CA 1
ATOM 793 C C . ARG A 1 99 ? -16.970 11.181 21.046 1.00 96.44 99 ARG A C 1
ATOM 795 O O . ARG A 1 99 ? -17.245 10.531 22.049 1.00 96.44 99 ARG A O 1
ATOM 802 N N . ALA A 1 100 ? -17.346 10.820 19.819 1.00 95.50 100 ALA A N 1
ATOM 803 C CA . ALA A 1 100 ? -18.159 9.633 19.548 1.00 95.50 100 ALA A CA 1
ATOM 804 C C . ALA A 1 100 ? -17.488 8.341 20.055 1.00 95.50 100 ALA A C 1
ATOM 806 O O . ALA A 1 100 ? -18.117 7.540 20.743 1.00 95.50 100 ALA A O 1
ATOM 807 N N . PHE A 1 101 ? -16.186 8.178 19.801 1.00 97.31 101 PHE A N 1
ATOM 808 C CA . PHE A 1 101 ? -15.415 7.034 20.294 1.00 97.31 101 PHE A CA 1
ATOM 809 C C . PHE A 1 101 ? -15.344 6.962 21.824 1.00 97.31 101 PHE A C 1
ATOM 811 O O . PHE A 1 101 ? -15.503 5.879 22.383 1.00 97.31 101 PHE A O 1
ATOM 818 N N . LYS A 1 102 ? -15.127 8.095 22.508 1.00 95.44 102 LYS A N 1
ATOM 819 C CA . LYS A 1 102 ? -15.115 8.144 23.980 1.00 95.44 102 LYS A CA 1
ATOM 820 C C . LYS A 1 102 ? -16.464 7.732 24.570 1.00 95.44 102 LYS A C 1
ATOM 822 O O . LYS A 1 102 ? -16.497 6.825 25.393 1.00 95.44 102 LYS A O 1
ATOM 827 N N . LEU A 1 103 ? -17.558 8.315 24.076 1.00 95.06 103 LEU A N 1
ATOM 828 C CA . LEU A 1 103 ? -18.916 7.988 24.526 1.00 95.06 103 LEU A CA 1
ATOM 829 C C . LEU A 1 103 ? -19.256 6.508 24.302 1.00 95.06 103 LEU A C 1
ATOM 831 O O . LEU A 1 103 ? -19.877 5.866 25.146 1.00 95.06 103 LEU A O 1
ATOM 835 N N . ALA A 1 104 ? -18.840 5.939 23.169 1.00 95.62 104 ALA A N 1
ATOM 836 C CA . ALA A 1 104 ? -19.029 4.518 22.900 1.00 95.62 104 ALA A CA 1
ATOM 837 C C . ALA A 1 104 ? -18.186 3.629 23.836 1.00 95.62 104 ALA A C 1
ATOM 839 O O . ALA A 1 104 ? -18.657 2.575 24.261 1.00 95.62 104 ALA A O 1
ATOM 840 N N . PHE A 1 105 ? -16.963 4.050 24.177 1.00 96.44 105 PHE A N 1
ATOM 841 C CA . PHE A 1 105 ? -16.067 3.320 25.078 1.00 96.44 105 PHE A CA 1
ATOM 842 C C . PHE A 1 105 ? -16.557 3.300 26.526 1.00 96.44 105 PHE A C 1
ATOM 844 O O . PHE A 1 105 ? -16.459 2.261 27.173 1.00 96.44 105 PHE A O 1
ATOM 851 N N . GLU A 1 106 ? -17.117 4.410 27.007 1.00 94.50 106 GLU A N 1
ATOM 852 C CA . GLU A 1 106 ? -17.747 4.500 28.331 1.00 94.50 106 GLU A CA 1
ATOM 853 C C . GLU A 1 106 ? -18.915 3.518 28.467 1.00 94.50 106 GLU A C 1
ATOM 855 O O . GLU A 1 106 ? -19.047 2.854 29.490 1.00 94.50 106 GLU A O 1
ATOM 860 N N . LYS A 1 107 ? -19.722 3.360 27.407 1.00 93.56 107 LYS A N 1
ATOM 861 C CA . LYS A 1 107 ? -20.800 2.359 27.376 1.00 93.56 107 LYS A CA 1
ATOM 862 C C . LYS A 1 107 ? -20.265 0.931 27.319 1.00 93.56 107 LYS A C 1
ATOM 864 O O . LYS A 1 107 ? -20.820 0.033 27.944 1.00 93.56 107 LYS A O 1
ATOM 869 N N . SER A 1 108 ? -19.233 0.688 26.511 1.00 90.25 108 SER A N 1
ATOM 870 C CA . SER A 1 108 ? -18.610 -0.629 26.400 1.00 90.25 108 SER A CA 1
ATOM 871 C C . SER A 1 108 ? -17.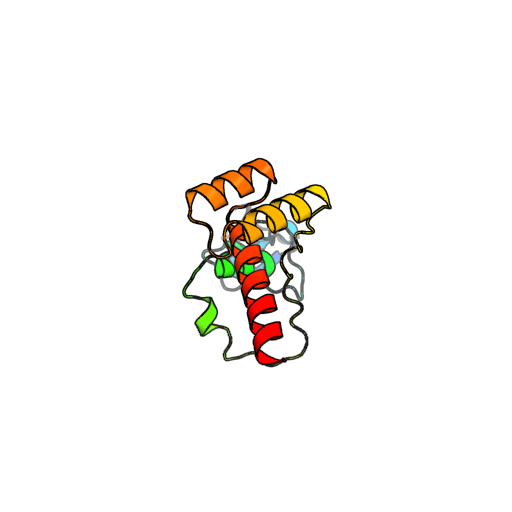175 -0.554 25.885 1.00 90.25 108 SER A C 1
ATOM 873 O O . SER A 1 108 ? -16.918 -0.191 24.737 1.00 90.25 108 SER A O 1
ATOM 875 N N . ALA A 1 109 ? -16.227 -1.040 26.689 1.00 91.12 109 ALA A N 1
ATOM 876 C CA . ALA A 1 109 ? -14.827 -1.184 26.285 1.00 91.12 109 ALA A CA 1
ATOM 877 C C . ALA A 1 109 ? -14.594 -2.300 25.235 1.00 91.12 109 ALA A C 1
ATOM 879 O O . ALA A 1 109 ? -13.533 -2.364 24.594 1.00 91.12 109 ALA A O 1
ATOM 880 N N . LYS A 1 110 ? -15.573 -3.200 25.050 1.00 92.69 110 LYS A N 1
ATOM 881 C CA . LYS A 1 110 ? -15.552 -4.332 24.105 1.00 92.69 110 LYS A CA 1
ATOM 882 C C . LYS A 1 110 ? -16.840 -4.334 23.258 1.00 92.69 110 LYS A C 1
ATOM 884 O O . LYS A 1 110 ? -17.673 -5.224 23.417 1.00 92.69 110 LYS A O 1
ATOM 889 N N . PRO A 1 111 ? -17.020 -3.355 22.354 1.00 91.31 111 PRO A N 1
ATOM 890 C CA . PRO A 1 111 ? -18.244 -3.234 21.56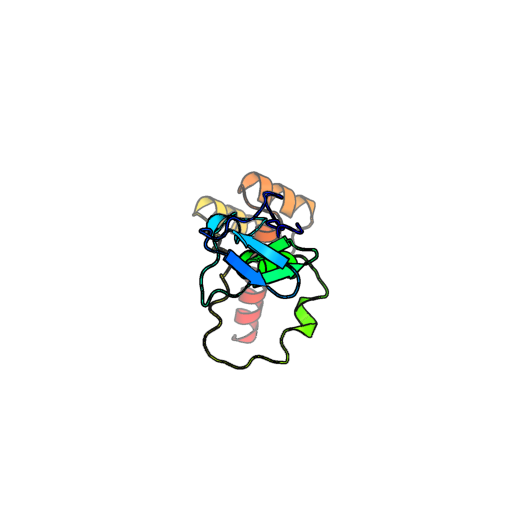9 1.00 91.31 111 PRO A CA 1
ATOM 891 C C . PRO A 1 111 ? -18.445 -4.439 20.641 1.00 91.31 111 PRO A C 1
ATOM 893 O O . PRO A 1 111 ? -17.506 -4.918 19.991 1.00 91.31 111 PRO A O 1
ATOM 896 N N . CYS A 1 112 ? -19.692 -4.901 20.536 1.00 94.38 112 CYS A N 1
ATOM 897 C CA . CYS A 1 112 ? -20.067 -5.976 19.622 1.00 94.38 112 CYS A CA 1
ATOM 898 C C . CYS A 1 112 ? -19.975 -5.527 18.149 1.00 94.38 112 CYS A C 1
ATOM 900 O O . CYS A 1 112 ? -19.755 -4.353 17.839 1.00 94.38 112 CYS A O 1
ATOM 902 N N . ARG A 1 113 ? -20.132 -6.473 17.213 1.00 91.69 113 ARG A N 1
ATOM 903 C CA . ARG A 1 113 ? -20.004 -6.213 15.767 1.00 91.69 113 ARG A CA 1
ATOM 904 C C . ARG A 1 113 ? -20.932 -5.091 15.281 1.00 91.69 113 ARG A C 1
ATOM 906 O O . ARG A 1 113 ? -20.436 -4.147 14.676 1.00 91.69 113 ARG A O 1
ATOM 913 N N . LYS A 1 114 ? -22.224 -5.148 15.627 1.00 93.62 114 LYS A N 1
ATOM 914 C CA . LYS A 1 114 ? -23.222 -4.146 15.210 1.00 93.62 114 LYS A CA 1
ATOM 915 C C . LYS A 1 114 ? -22.855 -2.729 15.659 1.00 93.62 114 LYS A C 1
ATOM 917 O O . LYS A 1 114 ? -22.921 -1.797 14.869 1.00 93.62 114 LYS A O 1
AT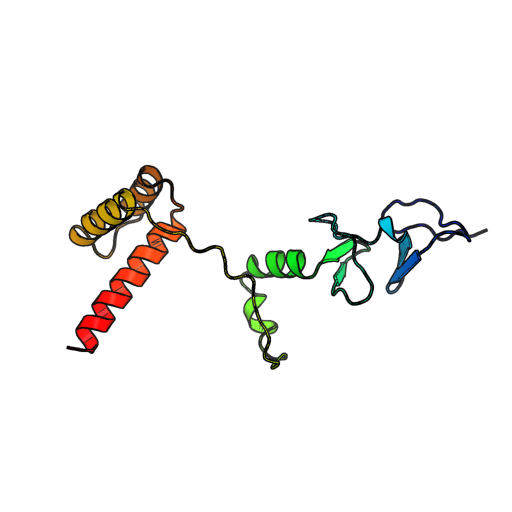OM 922 N N . VAL A 1 115 ? -22.403 -2.569 16.906 1.00 94.62 115 VAL A N 1
ATOM 923 C CA . VAL A 1 115 ? -21.990 -1.259 17.443 1.00 94.62 115 VAL A CA 1
ATOM 924 C C . VAL A 1 115 ? -20.774 -0.714 16.693 1.00 94.62 115 VAL A C 1
ATOM 926 O O . VAL A 1 115 ? -20.716 0.476 16.393 1.00 94.62 115 VAL A O 1
ATOM 929 N N . ARG A 1 116 ? -19.810 -1.576 16.344 1.00 95.81 116 ARG A N 1
ATOM 930 C CA . ARG A 1 116 ? -18.635 -1.162 15.562 1.00 95.81 116 ARG A CA 1
ATOM 931 C C . ARG A 1 116 ? -19.001 -0.734 14.141 1.00 95.81 116 ARG A C 1
ATOM 933 O O . ARG A 1 116 ? -18.453 0.254 13.664 1.00 95.81 116 ARG A O 1
ATOM 940 N N . GLU A 1 117 ? -19.897 -1.464 13.483 1.00 95.81 117 GLU A N 1
ATOM 941 C CA . GLU A 1 117 ? -20.385 -1.137 12.135 1.00 95.81 117 GLU A CA 1
ATOM 942 C C . GLU A 1 117 ? -21.168 0.183 12.125 1.00 95.81 117 GLU A C 1
ATOM 944 O O . GLU A 1 117 ? -20.929 1.030 11.265 1.00 95.81 117 GLU A O 1
ATOM 949 N N . GLN A 1 118 ? -22.025 0.408 13.124 1.00 94.50 118 GLN A N 1
ATOM 950 C CA . GLN A 1 118 ? -22.757 1.665 13.265 1.00 94.50 118 GLN A CA 1
ATOM 951 C C . GLN A 1 118 ? -21.813 2.851 13.498 1.00 94.50 118 GLN A C 1
ATOM 953 O O . GLN A 1 118 ? -21.911 3.864 12.810 1.00 94.50 118 GLN A O 1
ATOM 958 N N . LEU A 1 119 ? -20.838 2.708 14.403 1.00 96.06 119 LEU A N 1
ATOM 959 C CA . LEU A 1 119 ? -19.872 3.770 14.680 1.00 96.06 119 LEU A CA 1
ATOM 960 C C . LEU A 1 119 ? -18.988 4.073 13.461 1.00 96.06 119 LEU A C 1
ATOM 962 O O . LEU A 1 119 ? -18.659 5.230 13.212 1.00 96.06 119 LEU A O 1
ATOM 966 N N . ALA A 1 120 ? -18.620 3.056 12.679 1.00 97.25 120 ALA A N 1
ATOM 967 C CA . ALA A 1 120 ? -17.905 3.232 11.415 1.00 97.25 120 ALA A CA 1
ATOM 968 C C . ALA A 1 120 ? -18.720 4.084 10.429 1.00 97.25 120 ALA A C 1
ATOM 970 O O . ALA A 1 120 ? -18.198 5.053 9.876 1.00 97.25 120 ALA A O 1
ATOM 971 N N . LYS A 1 121 ? -20.016 3.776 10.286 1.00 94.56 121 LYS A N 1
ATOM 972 C CA . LYS A 1 121 ? -20.945 4.521 9.429 1.00 94.56 121 LYS A CA 1
ATOM 973 C C . LYS A 1 121 ? -21.101 5.977 9.876 1.00 94.56 121 LYS A C 1
ATOM 975 O O . LYS A 1 121 ? -20.984 6.873 9.051 1.00 94.56 121 LYS A O 1
ATOM 980 N N . GLU A 1 122 ? -21.311 6.220 11.168 1.00 94.12 122 GLU A N 1
ATOM 981 C CA . GLU A 1 122 ? -21.492 7.571 11.727 1.00 94.12 122 GLU A CA 1
ATOM 982 C C . GLU A 1 122 ? -20.222 8.425 11.658 1.00 94.12 122 GLU A C 1
ATOM 984 O O . GLU A 1 122 ? -20.290 9.637 11.473 1.00 94.12 122 GLU A O 1
ATOM 989 N N . THR A 1 123 ? -19.049 7.805 11.812 1.00 94.31 123 THR A N 1
ATOM 990 C CA . THR A 1 123 ? -17.764 8.521 11.803 1.00 94.31 123 THR A CA 1
ATOM 991 C C . THR A 1 123 ? -17.141 8.648 10.414 1.00 94.31 123 THR A C 1
ATOM 993 O O . THR A 1 123 ? -16.156 9.376 10.276 1.00 94.31 123 THR A O 1
ATOM 996 N N . GLY A 1 124 ? -17.680 7.959 9.401 1.00 94.88 124 GLY A N 1
ATOM 997 C CA . GLY A 1 124 ? -17.105 7.895 8.053 1.00 94.88 124 GLY A CA 1
ATOM 998 C C . GLY A 1 124 ? -15.765 7.153 7.998 1.00 94.88 124 GLY A C 1
ATOM 999 O O . GLY A 1 124 ? -14.933 7.429 7.137 1.00 94.88 124 GLY A O 1
ATOM 1000 N N . LEU A 1 125 ? -15.514 6.248 8.946 1.00 95.00 125 LEU A N 1
ATOM 1001 C CA . LEU A 1 125 ? -14.261 5.501 9.070 1.00 95.00 125 LEU A CA 1
ATOM 1002 C C . LEU A 1 125 ? -14.473 4.030 8.726 1.00 95.00 125 LEU A C 1
ATOM 1004 O O . LEU A 1 125 ? -15.579 3.505 8.811 1.00 95.00 125 LEU A O 1
ATOM 1008 N N . SER A 1 126 ? -13.395 3.315 8.402 1.00 94.56 126 SER A N 1
ATOM 1009 C CA . SER A 1 126 ? -13.492 1.867 8.218 1.00 94.56 126 SER A CA 1
ATOM 1010 C C . SER A 1 126 ? -13.710 1.146 9.553 1.00 94.56 126 SER A C 1
ATOM 1012 O O . SER A 1 126 ? -13.179 1.536 10.599 1.00 94.56 126 SER A O 1
ATOM 1014 N N . VAL A 1 127 ? -14.419 0.014 9.513 1.00 93.44 127 VAL A N 1
ATOM 1015 C CA . VAL A 1 127 ? -14.609 -0.869 10.682 1.00 93.44 127 VAL A CA 1
ATOM 1016 C C . VAL A 1 127 ? -13.263 -1.293 11.287 1.00 93.44 127 VAL A C 1
ATOM 1018 O O . VAL A 1 127 ? -13.140 -1.447 12.505 1.00 93.44 127 VAL A O 1
ATOM 1021 N N . ARG A 1 128 ? -12.218 -1.420 10.455 1.00 93.44 128 ARG A N 1
ATOM 1022 C CA . ARG A 1 128 ? -10.854 -1.704 10.909 1.00 93.44 128 ARG A CA 1
ATOM 1023 C C . ARG A 1 128 ? -10.301 -0.579 11.782 1.00 93.44 128 ARG A C 1
ATOM 1025 O O . ARG A 1 128 ? -9.756 -0.890 12.837 1.00 93.44 128 ARG A O 1
ATOM 1032 N N . VAL A 1 129 ? -10.455 0.690 11.392 1.00 94.62 129 VAL A N 1
ATOM 1033 C CA . VAL A 1 129 ? -10.023 1.843 12.208 1.00 94.62 129 VAL A CA 1
ATOM 1034 C C . VAL A 1 129 ? -10.754 1.851 13.548 1.00 94.62 129 VAL A C 1
ATOM 1036 O O . VAL A 1 129 ? -10.105 1.982 14.586 1.00 94.62 129 VAL A O 1
ATOM 1039 N N . VAL A 1 130 ? -12.071 1.613 13.545 1.00 95.44 130 VAL A N 1
ATOM 1040 C CA . VAL A 1 130 ? -12.863 1.494 14.779 1.00 95.44 130 VAL A CA 1
ATOM 1041 C C . VAL A 1 130 ? -12.298 0.391 15.677 1.00 95.44 130 VAL A C 1
ATOM 1043 O O . VAL A 1 130 ? -12.001 0.620 16.847 1.00 95.44 130 VAL A O 1
ATOM 1046 N N . GLN A 1 131 ? -12.074 -0.802 15.129 1.00 95.50 131 GLN A N 1
ATOM 1047 C CA . GLN A 1 131 ? -11.518 -1.928 15.877 1.00 95.50 131 GLN A CA 1
ATOM 1048 C C . GLN A 1 131 ? -10.130 -1.630 16.464 1.00 95.50 131 GLN A C 1
ATOM 1050 O O . GLN A 1 131 ? -9.908 -1.918 17.642 1.00 95.50 131 GLN A O 1
ATOM 1055 N N . VAL A 1 132 ? -9.213 -1.059 15.667 1.00 95.00 132 VAL A N 1
ATOM 1056 C CA . VAL A 1 132 ? -7.871 -0.656 16.129 1.00 95.00 132 VAL A CA 1
ATOM 1057 C C . VAL A 1 132 ? -7.989 0.334 17.278 1.00 95.00 132 VAL A C 1
ATOM 1059 O O . VAL A 1 132 ? -7.286 0.199 18.275 1.00 95.00 132 VAL A O 1
ATOM 1062 N N . TRP A 1 133 ? -8.883 1.318 17.162 1.00 96.00 133 TRP A N 1
ATOM 1063 C CA . TRP A 1 133 ? -9.040 2.343 18.184 1.00 96.00 133 TRP A CA 1
ATOM 1064 C C . TRP A 1 133 ? -9.424 1.735 19.537 1.00 96.00 133 TRP A C 1
ATOM 1066 O O . TRP A 1 133 ? -8.760 2.005 20.534 1.00 96.00 133 TRP A O 1
ATOM 1076 N N . PHE A 1 134 ? -10.417 0.838 19.571 1.00 96.94 134 PHE A N 1
ATOM 1077 C CA . PHE A 1 134 ? -10.822 0.165 20.811 1.00 96.94 134 PHE A CA 1
ATOM 1078 C C . PHE A 1 134 ? -9.723 -0.746 21.374 1.00 96.94 134 PHE A C 1
ATOM 1080 O O . PHE A 1 134 ? -9.560 -0.826 22.590 1.00 96.94 134 PHE A O 1
ATOM 1087 N N . GLN A 1 135 ? -8.956 -1.427 20.514 1.00 95.19 135 GLN A N 1
ATOM 1088 C CA . GLN A 1 135 ? -7.795 -2.219 20.940 1.00 95.19 135 GLN A CA 1
ATOM 1089 C C . GLN A 1 135 ? -6.736 -1.332 21.609 1.00 95.19 135 GLN A C 1
ATOM 1091 O O . GLN A 1 135 ? -6.340 -1.604 22.741 1.00 95.19 135 GLN A O 1
ATOM 1096 N N . ASN A 1 136 ? -6.349 -0.238 20.952 1.00 95.69 136 ASN A N 1
ATOM 1097 C CA . ASN A 1 136 ? -5.356 0.705 21.464 1.00 95.69 136 ASN A CA 1
ATOM 1098 C C . ASN A 1 136 ? -5.826 1.393 22.749 1.00 95.69 136 ASN A C 1
ATOM 1100 O O . ASN A 1 136 ? -5.034 1.584 23.669 1.00 95.69 136 ASN A O 1
ATOM 1104 N N . GLN A 1 137 ? -7.111 1.739 22.840 1.00 95.38 137 GLN A N 1
ATOM 1105 C CA . GLN A 1 137 ? -7.671 2.376 24.026 1.00 95.38 137 GLN A CA 1
ATOM 1106 C C . GLN A 1 137 ? -7.678 1.425 25.227 1.00 95.38 137 GLN A C 1
ATOM 1108 O O . GLN A 1 137 ? -7.287 1.827 26.320 1.00 95.38 137 GLN A O 1
ATOM 1113 N N . ARG A 1 138 ? -8.036 0.147 25.033 1.00 95.50 138 ARG A N 1
ATOM 1114 C CA . ARG A 1 138 ? -7.906 -0.861 26.097 1.00 95.50 138 ARG A CA 1
ATOM 1115 C C . ARG A 1 138 ? -6.455 -1.083 26.504 1.00 95.50 138 ARG A C 1
ATOM 1117 O O . ARG A 1 138 ? -6.185 -1.124 27.695 1.00 95.50 138 ARG A O 1
ATOM 1124 N N . ALA A 1 139 ? -5.534 -1.172 25.543 1.00 94.00 139 ALA A N 1
ATOM 1125 C CA . ALA A 1 139 ? -4.107 -1.305 25.835 1.00 94.00 139 ALA A CA 1
ATOM 1126 C C . ALA A 1 139 ? -3.582 -0.109 26.646 1.00 94.00 139 ALA A C 1
ATOM 1128 O O . ALA A 1 139 ? -2.806 -0.287 27.579 1.00 94.00 139 ALA A O 1
ATOM 1129 N N . LYS A 1 140 ? -4.055 1.109 26.346 1.00 93.19 140 LYS A N 1
ATOM 1130 C CA . LYS A 1 140 ? -3.736 2.310 27.125 1.00 93.19 140 LYS A CA 1
ATOM 1131 C C . LYS A 1 140 ? -4.253 2.214 28.561 1.00 93.19 140 LYS A C 1
ATOM 1133 O O . LYS A 1 140 ? -3.489 2.487 29.476 1.00 93.19 140 LYS A O 1
ATOM 1138 N N . VAL A 1 141 ? -5.514 1.824 28.762 1.00 92.31 141 VAL A N 1
ATOM 1139 C CA . VAL A 1 141 ? -6.088 1.655 30.110 1.00 92.31 141 VAL A CA 1
ATOM 1140 C C . VAL A 1 141 ? -5.343 0.567 30.881 1.00 92.31 141 VAL A C 1
ATOM 1142 O O . VAL A 1 141 ? -4.928 0.804 32.006 1.00 92.31 141 VAL A O 1
ATOM 1145 N N . GLN A 1 142 ? -5.095 -0.587 30.258 1.00 91.31 142 GLN A N 1
ATOM 1146 C CA . GLN A 1 142 ? -4.337 -1.676 30.871 1.00 91.31 142 GLN A CA 1
ATOM 1147 C C . GLN A 1 142 ? -2.927 -1.227 31.267 1.00 91.31 142 GLN A C 1
ATOM 1149 O O . GLN A 1 142 ? -2.482 -1.521 32.368 1.00 91.31 142 GLN A O 1
ATOM 1154 N N . LYS A 1 143 ? -2.239 -0.472 30.402 1.00 91.19 143 LYS A N 1
ATOM 1155 C CA . LYS A 1 143 ? -0.923 0.088 30.717 1.00 91.19 143 LYS A CA 1
ATOM 1156 C C . LYS A 1 143 ? -0.979 1.039 31.913 1.00 91.19 143 LYS A C 1
ATOM 1158 O O . LYS A 1 143 ? -0.074 0.999 32.731 1.00 91.19 143 LYS A O 1
ATOM 1163 N N . LEU A 1 144 ? -2.012 1.875 32.022 1.00 89.25 144 LEU A N 1
ATOM 1164 C CA . LEU A 1 144 ? -2.179 2.766 33.175 1.00 89.25 144 LEU A CA 1
ATOM 1165 C C . LEU A 1 144 ? -2.407 1.982 34.473 1.00 89.25 144 LEU A C 1
ATOM 1167 O O . LEU A 1 144 ? -1.820 2.350 35.476 1.00 89.25 144 LEU A O 1
ATOM 1171 N N . LEU A 1 145 ? -3.183 0.894 34.426 1.00 85.19 145 LEU A N 1
ATOM 1172 C CA . LEU A 1 145 ? -3.443 0.028 35.583 1.00 85.19 145 LEU A CA 1
ATOM 1173 C C . LEU A 1 145 ? -2.219 -0.785 36.034 1.00 85.19 145 LEU A C 1
ATOM 1175 O O . LEU A 1 145 ? -2.122 -1.131 37.199 1.00 85.19 145 LEU A O 1
ATOM 1179 N N . ILE A 1 146 ? -1.310 -1.135 35.117 1.00 83.38 146 ILE A N 1
ATOM 1180 C CA . ILE A 1 146 ? -0.069 -1.866 35.446 1.00 83.38 146 ILE A CA 1
ATOM 1181 C C . ILE A 1 146 ? 0.999 -0.924 36.031 1.00 83.38 146 ILE A C 1
ATOM 1183 O O . ILE A 1 146 ? 1.913 -1.375 36.712 1.00 83.38 146 ILE A O 1
ATOM 1187 N N . LEU A 1 147 ? 0.913 0.374 35.730 1.00 74.38 147 LEU A N 1
ATOM 1188 C CA . LEU A 1 147 ? 1.874 1.392 36.168 1.00 74.38 147 LEU A CA 1
ATOM 1189 C C . LEU A 1 147 ? 1.437 2.143 37.440 1.00 74.38 147 LEU A C 1
ATOM 1191 O O . LEU A 1 147 ? 2.149 3.054 37.859 1.00 74.38 147 LEU A O 1
ATOM 1195 N N . SER A 1 148 ? 0.276 1.802 38.001 1.00 61.28 148 SER A N 1
ATOM 1196 C CA . SER A 1 148 ? -0.304 2.359 39.231 1.00 61.28 148 SER A CA 1
ATOM 1197 C C . SER A 1 148 ? -0.242 1.344 40.358 1.00 61.28 148 SER A C 1
ATOM 1199 O O . SER A 1 148 ? 0.122 1.745 41.479 1.00 61.28 148 SER A O 1
#